Protein AF-A0A0G4FRQ1-F1 (afdb_monomer)

Secondary structure (DSSP, 8-state):
-PPP-EEEE-SSPPTT-HHHHTTTTSSEEEEEEEESS---GGGB--EEESS---SSEEEE-SB-TTS-B-GGG-EEEPPB-SS----EEEEEEESS---GGGS-SS------S---EE---------

InterPro domains:
  IPR044862 Prolyl 4-hydroxylase alpha subunit, Fe(2+) 2OG dioxygenase domain [PF13640] (4-93)
  IPR045054 Prolyl 4-hydroxylase [PTHR10869] (3-96)

Structure (mmCIF, N/CA/C/O backbone):
data_AF-A0A0G4FRQ1-F1
#
_entry.id   AF-A0A0G4FRQ1-F1
#
loop_
_atom_site.group_PDB
_atom_site.id
_atom_site.type_symbol
_atom_site.label_atom_id
_atom_site.label_alt_id
_atom_site.label_comp_id
_atom_site.label_asym_id
_atom_site.label_entity_id
_atom_site.label_seq_id
_atom_site.pdbx_PDB_ins_code
_atom_site.Cartn_x
_atom_site.Cartn_y
_atom_site.Cartn_z
_atom_site.occupancy
_atom_site.B_iso_or_equiv
_atom_site.auth_seq_id
_atom_site.auth_comp_id
_atom_site.auth_asym_id
_atom_site.auth_atom_id
_atom_site.pdbx_PDB_model_num
ATOM 1 N N . MET A 1 1 ? -17.045 12.525 16.026 1.00 50.41 1 MET A N 1
ATOM 2 C CA . MET A 1 1 ? -15.873 13.026 15.273 1.00 50.41 1 MET A CA 1
ATOM 3 C C . MET A 1 1 ? -15.636 12.127 14.067 1.00 50.41 1 MET A C 1
ATOM 5 O O . MET A 1 1 ? -16.023 10.964 14.125 1.00 50.41 1 MET A O 1
ATOM 9 N N . ALA A 1 2 ? -15.111 12.650 12.957 1.00 68.38 2 ALA A N 1
ATOM 10 C CA . ALA A 1 2 ? -14.859 11.852 11.755 1.00 68.38 2 ALA A CA 1
ATOM 11 C C . ALA A 1 2 ? -13.471 11.201 11.848 1.00 68.38 2 ALA A C 1
ATOM 13 O O . ALA A 1 2 ? -12.500 11.916 12.045 1.00 68.38 2 ALA A O 1
ATOM 14 N N . GLY A 1 3 ? -13.385 9.873 11.734 1.00 81.81 3 GLY A N 1
ATOM 15 C CA . GLY A 1 3 ? -12.094 9.179 11.734 1.00 81.81 3 GLY A CA 1
ATOM 16 C C . GLY A 1 3 ? -11.326 9.292 10.415 1.00 81.81 3 GLY A C 1
ATOM 17 O O . GLY A 1 3 ? -11.879 9.714 9.393 1.00 81.81 3 GLY A O 1
ATOM 18 N N . GLU A 1 4 ? -10.049 8.917 10.470 1.00 88.81 4 GLU A N 1
ATOM 19 C CA . GLU A 1 4 ? -9.076 9.035 9.380 1.00 88.81 4 GLU A CA 1
ATOM 20 C C . GLU A 1 4 ? -9.169 7.884 8.367 1.00 88.81 4 GLU A C 1
ATOM 22 O O . GLU A 1 4 ? -9.706 6.812 8.660 1.00 88.81 4 GLU A O 1
ATOM 27 N N . TYR A 1 5 ? -8.658 8.124 7.157 1.00 88.75 5 TYR A N 1
ATOM 28 C CA . TYR A 1 5 ? -8.610 7.165 6.052 1.00 88.75 5 TYR A CA 1
ATOM 29 C C . TYR A 1 5 ? -7.446 7.494 5.107 1.00 88.75 5 TYR A C 1
ATOM 31 O O . TYR A 1 5 ? -6.922 8.608 5.119 1.00 88.75 5 TYR A O 1
ATOM 39 N N . GLN A 1 6 ? -7.077 6.545 4.245 1.00 87.81 6 GLN A N 1
ATOM 40 C CA . GLN A 1 6 ? -6.125 6.773 3.155 1.00 87.81 6 GLN A CA 1
ATOM 41 C C . GLN A 1 6 ? -6.857 6.648 1.821 1.00 87.81 6 GLN A C 1
ATOM 43 O O . GLN A 1 6 ? -7.456 5.610 1.542 1.00 87.81 6 GLN A O 1
ATOM 48 N N . ALA A 1 7 ? -6.813 7.694 0.996 1.00 87.69 7 ALA A N 1
ATOM 49 C CA . ALA A 1 7 ? -7.496 7.708 -0.294 1.00 87.69 7 ALA A CA 1
ATOM 50 C C . ALA A 1 7 ? -7.007 6.577 -1.232 1.00 87.69 7 ALA A C 1
ATOM 52 O O . ALA A 1 7 ? -5.857 6.138 -1.121 1.00 87.69 7 ALA A O 1
ATOM 53 N N . PRO A 1 8 ? -7.851 6.109 -2.175 1.00 88.00 8 PRO A N 1
ATOM 54 C CA . PRO A 1 8 ? -7.447 5.120 -3.170 1.00 88.00 8 PRO A CA 1
ATOM 55 C C . PRO A 1 8 ? -6.254 5.581 -4.002 1.00 88.00 8 PRO A C 1
ATOM 57 O O . PRO A 1 8 ? -6.333 6.623 -4.655 1.00 88.00 8 PRO A O 1
ATOM 60 N N . HIS A 1 9 ? -5.195 4.778 -4.014 1.00 88.81 9 HIS A N 1
ATOM 61 C CA . HIS A 1 9 ? -3.930 5.096 -4.667 1.00 88.81 9 HIS A CA 1
ATOM 62 C C . HIS A 1 9 ? -3.261 3.850 -5.251 1.00 88.81 9 HIS A C 1
ATOM 64 O O . HIS A 1 9 ? -3.648 2.707 -4.979 1.00 88.81 9 HIS A O 1
ATOM 70 N N . GLU A 1 10 ? -2.249 4.103 -6.069 1.00 90.75 10 GLU A N 1
ATOM 71 C CA . GLU A 1 10 ? -1.331 3.118 -6.609 1.00 90.75 10 GLU A CA 1
ATOM 72 C C . GLU A 1 10 ? 0.024 3.225 -5.903 1.00 90.75 10 GLU A C 1
ATOM 74 O O . GLU A 1 10 ? 0.552 4.317 -5.692 1.00 90.75 10 GLU A O 1
ATOM 79 N N . ASP A 1 11 ? 0.600 2.076 -5.555 1.00 90.75 11 ASP A N 1
ATOM 80 C CA . ASP A 1 11 ? 1.957 2.024 -5.004 1.00 90.75 11 ASP A CA 1
ATOM 81 C C . ASP A 1 11 ? 3.027 1.973 -6.091 1.00 90.75 11 ASP A C 1
ATOM 83 O O . ASP A 1 11 ? 4.170 2.362 -5.840 1.00 90.75 11 ASP A O 1
ATOM 87 N N . ALA A 1 12 ? 2.666 1.509 -7.291 1.00 90.50 12 ALA A N 1
ATOM 88 C CA .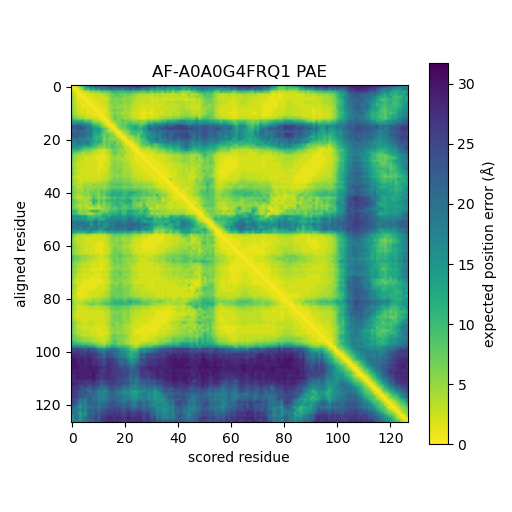 ALA A 1 12 ? 3.538 1.579 -8.449 1.00 90.50 12 ALA A CA 1
ATOM 89 C C . ALA A 1 12 ? 3.784 3.045 -8.817 1.00 90.50 12 ALA A C 1
ATOM 91 O O . ALA A 1 12 ? 2.862 3.856 -8.889 1.00 90.50 12 ALA A O 1
ATOM 92 N N . ARG A 1 13 ? 5.039 3.380 -9.095 1.00 86.25 13 ARG A N 1
ATOM 93 C CA . ARG A 1 13 ? 5.419 4.699 -9.598 1.00 86.25 13 ARG A CA 1
ATOM 94 C C . ARG A 1 13 ? 4.970 4.820 -11.051 1.00 86.25 13 ARG A C 1
ATOM 96 O O . ARG A 1 13 ? 5.334 3.976 -11.869 1.00 86.25 13 ARG A O 1
ATOM 103 N N . GLY A 1 14 ? 4.175 5.840 -11.358 1.00 75.25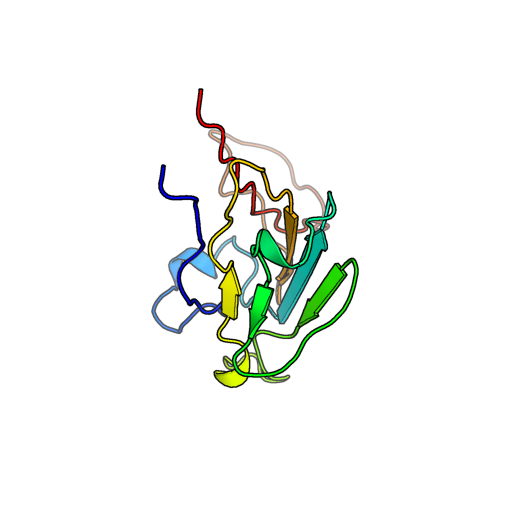 14 GLY A N 1
ATOM 104 C CA . GLY A 1 14 ? 3.758 6.140 -12.728 1.00 75.25 14 GLY A CA 1
ATOM 105 C C . GLY A 1 14 ? 4.893 6.727 -13.574 1.00 75.25 14 GLY A C 1
ATOM 106 O O . GLY A 1 14 ? 5.915 7.166 -13.045 1.00 75.25 14 GLY A O 1
ATOM 107 N N . ASP A 1 15 ? 4.682 6.794 -14.890 1.00 64.38 15 ASP A N 1
ATOM 108 C CA . ASP A 1 15 ? 5.677 7.294 -15.854 1.00 64.38 15 ASP A CA 1
ATOM 109 C C . ASP A 1 15 ? 6.078 8.760 -15.611 1.00 64.38 15 ASP A C 1
ATOM 111 O O . ASP A 1 15 ? 7.206 9.149 -15.887 1.00 64.38 15 ASP A O 1
ATOM 115 N N . LEU A 1 16 ? 5.179 9.564 -15.032 1.00 50.97 16 LEU A N 1
ATOM 116 C CA . LEU A 1 16 ? 5.392 10.990 -14.744 1.00 50.97 16 LEU A CA 1
ATOM 117 C C . LEU A 1 16 ? 6.207 11.258 -13.466 1.00 50.97 16 LEU A C 1
ATOM 119 O O . LEU A 1 16 ? 6.457 12.412 -13.125 1.00 50.97 16 LEU A O 1
ATOM 123 N N . GLN A 1 17 ? 6.589 10.217 -12.724 1.00 55.69 17 GLN A N 1
ATOM 124 C CA . GLN A 1 17 ? 7.235 10.343 -11.418 1.00 55.69 17 GLN A CA 1
ATOM 125 C C . GLN A 1 17 ? 8.746 10.078 -11.507 1.00 55.69 17 GLN A C 1
ATOM 127 O O . GLN A 1 17 ? 9.295 9.298 -10.729 1.00 55.69 17 GLN A O 1
ATOM 132 N N . GLU A 1 18 ? 9.427 10.725 -12.461 1.00 52.94 18 GLU A N 1
ATOM 133 C CA . GLU A 1 18 ? 10.877 10.574 -12.691 1.00 52.94 18 GLU A CA 1
ATOM 134 C C . GLU A 1 18 ? 11.699 10.844 -11.419 1.00 52.94 18 GLU A C 1
ATOM 136 O O . GLU A 1 18 ? 12.566 10.044 -11.065 1.00 52.94 18 GLU A O 1
ATOM 141 N N . TRP A 1 19 ? 11.338 11.878 -10.647 1.00 47.47 19 TRP A N 1
ATOM 142 C CA . TRP A 1 19 ? 12.022 12.253 -9.398 1.00 47.47 19 TRP A CA 1
ATOM 143 C C . TRP A 1 19 ? 11.978 11.180 -8.303 1.00 47.47 19 TRP A C 1
ATOM 145 O O . TRP A 1 19 ? 12.792 11.204 -7.388 1.00 47.47 19 TRP A O 1
ATOM 155 N N . GLY A 1 20 ? 11.025 10.243 -8.363 1.00 53.81 20 GLY A N 1
ATOM 156 C CA . GLY A 1 20 ? 10.935 9.136 -7.410 1.00 53.81 20 GLY A CA 1
ATOM 157 C C . GLY A 1 20 ? 11.754 7.910 -7.815 1.00 53.81 20 GLY A C 1
ATOM 158 O O . GLY A 1 20 ? 11.994 7.048 -6.972 1.00 53.81 20 GLY A O 1
ATOM 159 N N . ARG A 1 21 ? 12.154 7.798 -9.089 1.00 60.69 21 ARG A N 1
ATOM 160 C CA . ARG A 1 21 ? 12.890 6.635 -9.613 1.00 60.69 21 ARG A CA 1
ATOM 161 C C . ARG A 1 21 ? 14.388 6.776 -9.365 1.00 60.69 21 ARG A C 1
ATOM 163 O O . ARG A 1 21 ? 15.018 5.801 -8.955 1.00 60.69 21 ARG A O 1
ATOM 170 N N . GLU A 1 22 ? 14.923 7.981 -9.544 1.00 56.72 22 GLU A N 1
ATOM 171 C CA . GLU A 1 22 ? 16.321 8.310 -9.258 1.00 56.72 22 GLU A CA 1
ATOM 172 C C . GLU A 1 22 ? 16.545 8.430 -7.741 1.00 56.72 22 GLU A C 1
ATOM 174 O O . GLU A 1 22 ? 15.850 9.165 -7.045 1.00 56.72 22 GLU A O 1
ATOM 179 N N . GLY A 1 23 ? 17.461 7.630 -7.187 1.00 63.94 23 GLY A N 1
ATOM 180 C CA . GLY A 1 23 ? 17.735 7.547 -5.741 1.00 63.94 23 GLY A CA 1
ATOM 181 C C . GLY A 1 23 ? 16.683 6.787 -4.920 1.00 63.94 23 GLY A C 1
ATOM 182 O O . GLY A 1 23 ? 17.014 6.143 -3.928 1.00 63.94 23 GLY A O 1
ATOM 183 N N . GLY A 1 24 ? 15.424 6.762 -5.366 1.00 71.75 24 GLY A N 1
ATOM 184 C CA . GLY A 1 24 ? 14.324 6.058 -4.702 1.00 71.75 24 GLY A CA 1
ATOM 185 C C . GLY A 1 24 ? 14.214 4.561 -5.012 1.00 71.75 24 GLY A C 1
ATOM 186 O O . GLY A 1 24 ? 13.219 3.952 -4.612 1.00 71.75 24 GLY A O 1
ATOM 187 N N . GLY A 1 25 ? 15.166 3.958 -5.730 1.00 82.19 25 GLY A N 1
ATOM 188 C CA . GLY A 1 25 ? 15.203 2.516 -6.011 1.00 82.19 25 GLY A CA 1
ATOM 189 C C . GLY A 1 25 ? 14.411 2.046 -7.242 1.00 82.19 25 GLY A C 1
ATOM 190 O O . GLY A 1 25 ? 14.020 0.885 -7.309 1.00 82.19 25 GLY A O 1
ATOM 191 N N . GLY A 1 26 ? 14.141 2.902 -8.233 1.00 86.19 26 GLY A N 1
ATOM 192 C CA . GLY A 1 26 ? 13.477 2.463 -9.473 1.00 86.19 26 GLY A CA 1
ATOM 193 C C . GLY A 1 26 ? 11.968 2.245 -9.315 1.00 86.19 26 GLY A C 1
ATOM 194 O O . GLY A 1 26 ? 11.268 3.165 -8.909 1.00 86.19 26 GLY A O 1
ATOM 195 N N . GLN A 1 27 ? 11.420 1.088 -9.683 1.00 89.06 27 GLN A N 1
ATOM 196 C CA . GLN A 1 27 ? 10.001 0.764 -9.465 1.00 89.06 27 GLN A CA 1
ATOM 197 C C . GLN A 1 27 ? 9.765 0.032 -8.127 1.00 89.06 27 GLN A C 1
ATOM 199 O O . GLN A 1 27 ? 10.624 -0.712 -7.674 1.00 89.06 27 GLN A O 1
ATOM 204 N N . ARG A 1 28 ? 8.597 0.200 -7.493 1.00 90.25 28 ARG A N 1
ATOM 205 C CA . ARG A 1 28 ? 8.139 -0.609 -6.350 1.00 90.25 28 ARG A CA 1
ATOM 206 C C . ARG A 1 28 ? 7.507 -1.905 -6.861 1.00 90.25 28 ARG A C 1
ATOM 208 O O . ARG A 1 28 ? 6.466 -1.891 -7.515 1.00 90.25 28 ARG A O 1
ATOM 215 N N . LEU A 1 29 ? 8.153 -3.026 -6.568 1.00 91.25 29 LEU A N 1
ATOM 216 C CA . LEU A 1 29 ? 7.777 -4.347 -7.073 1.00 91.25 29 LEU A CA 1
ATOM 217 C C . LEU A 1 29 ? 6.862 -5.104 -6.111 1.00 91.25 29 LEU A C 1
ATOM 219 O O . LEU A 1 29 ? 5.988 -5.852 -6.544 1.00 91.25 29 LEU A O 1
ATOM 223 N N . VAL A 1 30 ? 7.052 -4.901 -4.807 1.00 92.12 30 VAL A N 1
ATOM 224 C CA . VAL A 1 30 ? 6.272 -5.554 -3.750 1.00 92.12 30 VAL A CA 1
ATOM 225 C C . VAL A 1 30 ? 5.946 -4.530 -2.680 1.00 92.12 30 VAL A C 1
ATOM 227 O O . VAL A 1 30 ? 6.820 -3.750 -2.303 1.00 92.12 30 VAL A O 1
ATOM 230 N N . GLN A 1 31 ? 4.719 -4.570 -2.174 1.00 92.50 31 GLN A N 1
ATOM 231 C CA . GLN A 1 31 ? 4.321 -3.892 -0.949 1.00 92.50 31 GLN A CA 1
ATOM 232 C C . GLN A 1 31 ? 4.064 -4.927 0.145 1.00 92.50 31 GLN A C 1
ATOM 234 O O . GLN A 1 31 ? 3.370 -5.920 -0.086 1.00 92.50 31 GLN A O 1
ATOM 239 N N . LEU A 1 32 ? 4.605 -4.670 1.335 1.00 89.12 32 LEU A N 1
ATOM 240 C CA . LEU A 1 32 ? 4.291 -5.382 2.570 1.00 89.12 32 LEU A CA 1
ATOM 241 C C . LEU A 1 32 ? 3.682 -4.396 3.566 1.00 89.12 32 LEU A C 1
ATOM 243 O O . LEU A 1 32 ? 4.296 -3.383 3.889 1.00 89.12 32 LEU A O 1
ATOM 247 N N . ILE A 1 33 ? 2.509 -4.732 4.095 1.00 89.69 33 ILE A N 1
ATOM 248 C CA . ILE A 1 33 ? 1.850 -4.014 5.186 1.00 89.69 33 ILE A CA 1
ATOM 249 C C . ILE A 1 33 ? 1.718 -4.969 6.367 1.00 89.69 33 ILE A C 1
ATOM 251 O O . ILE A 1 33 ? 1.084 -6.013 6.241 1.00 89.69 33 ILE A O 1
ATOM 255 N N . CYS A 1 34 ? 2.265 -4.607 7.523 1.00 84.88 34 CYS A N 1
ATOM 256 C CA . CYS A 1 34 ? 2.046 -5.326 8.776 1.00 84.88 34 CYS A CA 1
ATOM 257 C C . CYS A 1 34 ? 1.073 -4.540 9.658 1.00 84.88 34 CYS A C 1
ATOM 259 O O . CYS A 1 34 ? 1.260 -3.338 9.861 1.00 84.88 34 CYS A O 1
ATOM 261 N N . TYR A 1 35 ? 0.064 -5.21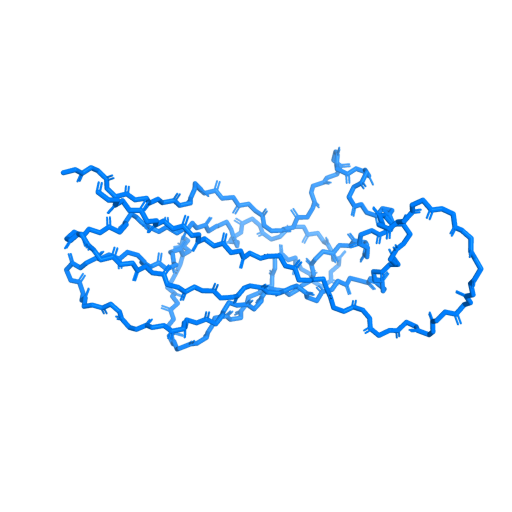8 10.208 1.00 86.19 35 TYR A N 1
ATOM 262 C CA . TYR A 1 35 ? -0.863 -4.631 11.178 1.00 86.19 35 TYR A CA 1
ATOM 263 C C . TYR A 1 35 ? -0.281 -4.778 12.586 1.00 86.19 35 TYR A C 1
ATOM 265 O O . TYR A 1 35 ? 0.043 -5.884 13.016 1.00 86.19 35 TYR A O 1
ATOM 273 N N . LEU A 1 36 ? -0.111 -3.660 13.293 1.00 82.50 36 LEU A N 1
ATOM 274 C CA . LEU A 1 36 ? 0.542 -3.617 14.608 1.00 82.50 36 LEU A CA 1
ATOM 275 C C . LEU A 1 36 ? -0.453 -3.755 15.766 1.00 82.50 36 LEU A C 1
ATOM 277 O O . LEU A 1 36 ? -0.055 -4.030 16.896 1.00 82.50 36 LEU A O 1
ATOM 281 N N . ASN A 1 37 ? -1.742 -3.581 15.487 1.00 83.31 37 ASN A N 1
ATOM 282 C CA . ASN A 1 37 ? -2.836 -3.828 16.411 1.00 83.31 37 ASN A CA 1
ATOM 283 C C . ASN A 1 37 ? -4.069 -4.365 15.670 1.00 83.31 37 ASN A C 1
ATOM 285 O O . ASN A 1 37 ? -4.190 -4.239 14.450 1.00 83.31 37 ASN A O 1
ATOM 289 N 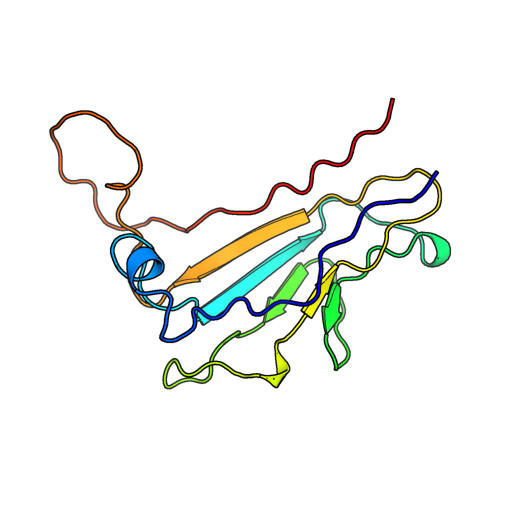N . SER A 1 38 ? -4.986 -4.963 16.429 1.00 85.12 38 SER A N 1
ATOM 290 C CA . SER A 1 38 ? -6.260 -5.466 15.915 1.00 85.12 38 SER A CA 1
ATOM 291 C C . SER A 1 38 ? -7.370 -4.447 16.140 1.00 85.12 38 SER A C 1
ATOM 293 O O . SER A 1 38 ? -7.440 -3.832 17.203 1.00 85.12 38 SER A O 1
ATOM 295 N N . LEU A 1 39 ? -8.267 -4.337 15.165 1.00 83.56 39 LEU A N 1
ATOM 296 C CA . LEU A 1 39 ? -9.541 -3.637 15.294 1.00 83.56 39 LEU A CA 1
ATOM 297 C C . LEU A 1 39 ? -10.689 -4.650 15.281 1.00 83.56 39 LEU A C 1
ATOM 299 O O . LEU A 1 39 ? -10.580 -5.720 14.680 1.00 83.56 39 LEU A O 1
ATOM 303 N N . HIS A 1 40 ? -11.791 -4.318 15.944 1.00 84.00 40 HIS A N 1
ATOM 304 C CA . HIS A 1 40 ? -13.038 -5.069 15.829 1.00 84.00 40 HIS A CA 1
ATOM 305 C C . HIS A 1 40 ? -13.749 -4.740 14.508 1.00 84.00 40 HIS A C 1
ATOM 307 O O . HIS A 1 40 ? -13.642 -3.625 14.010 1.00 84.00 40 HIS A O 1
ATOM 313 N N . GLU A 1 41 ? -14.551 -5.671 13.983 1.00 81.12 41 GLU A N 1
ATOM 314 C CA . GLU A 1 41 ? -15.213 -5.550 12.665 1.00 81.12 41 GLU A CA 1
ATOM 315 C C . GLU A 1 41 ? -16.020 -4.249 12.476 1.00 81.12 41 GLU A C 1
ATOM 317 O O . GLU A 1 41 ? -16.063 -3.686 11.390 1.00 81.12 41 GLU A O 1
ATOM 322 N N . HIS A 1 42 ? -16.629 -3.713 13.537 1.00 83.31 42 HIS A N 1
ATOM 323 C CA . HIS A 1 42 ? -17.423 -2.477 13.477 1.00 83.31 42 HIS A CA 1
ATOM 324 C C . HIS A 1 42 ? -16.582 -1.185 13.481 1.00 83.31 42 HIS A C 1
ATOM 326 O O . HIS A 1 42 ? -17.132 -0.087 13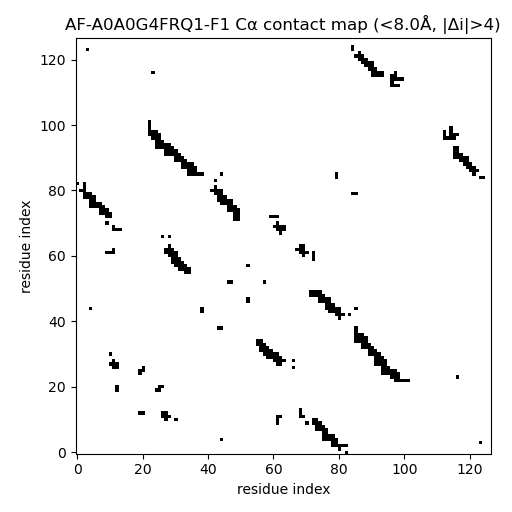.374 1.00 83.31 42 HIS A O 1
ATOM 332 N N . GLN A 1 43 ? -15.264 -1.293 13.654 1.00 83.62 43 GLN A N 1
ATOM 333 C CA . GLN A 1 43 ? -14.342 -0.159 13.752 1.00 83.62 43 GLN A CA 1
ATOM 334 C C . GLN A 1 43 ? -13.705 0.196 12.399 1.00 83.62 43 GLN A C 1
ATOM 336 O O . GLN A 1 43 ? -13.049 1.232 12.300 1.00 83.62 43 GLN A O 1
ATOM 341 N N . GLY A 1 44 ? -13.934 -0.603 11.351 1.00 84.19 44 GLY A N 1
ATOM 342 C CA . GLY A 1 44 ? -13.401 -0.369 10.010 1.00 84.19 44 GLY A CA 1
ATOM 343 C C . GLY A 1 44 ? -11.875 -0.450 9.959 1.00 84.19 44 GLY A C 1
ATOM 344 O O . GLY A 1 44 ? -11.246 -1.236 10.670 1.00 84.19 44 GLY A O 1
ATOM 345 N N . GLY A 1 45 ? -11.258 0.391 9.127 1.00 74.06 45 GLY A N 1
ATOM 346 C CA . GLY A 1 45 ? -9.805 0.418 8.978 1.00 74.06 45 GLY A CA 1
ATOM 347 C C . GLY A 1 45 ? -9.244 -0.742 8.158 1.00 74.06 45 GLY A C 1
ATOM 348 O O . GLY A 1 45 ? -8.042 -0.982 8.195 1.00 74.06 45 GLY A O 1
ATOM 349 N N . GLU A 1 46 ? -10.039 -1.472 7.388 1.00 77.31 46 GLU A N 1
ATOM 350 C CA . GLU A 1 46 ? -9.521 -2.516 6.510 1.00 77.31 46 GLU A CA 1
ATOM 351 C C . GLU A 1 46 ? -8.605 -1.926 5.427 1.00 77.31 46 GLU A C 1
ATOM 353 O O . GLU A 1 46 ? -8.781 -0.792 4.969 1.00 77.31 46 GLU A O 1
ATOM 358 N N . THR A 1 47 ? -7.608 -2.701 4.990 1.00 66.88 47 THR A N 1
ATOM 359 C CA . THR A 1 47 ? -6.986 -2.432 3.689 1.00 66.88 47 THR A CA 1
ATOM 360 C C . THR A 1 47 ? -7.859 -3.088 2.634 1.00 66.88 47 THR A C 1
ATOM 362 O O . THR A 1 47 ? -7.899 -4.313 2.532 1.00 66.88 47 THR A O 1
ATOM 365 N N . ALA A 1 48 ? -8.579 -2.272 1.872 1.00 69.56 48 ALA A N 1
ATOM 366 C CA . ALA A 1 48 ? -9.468 -2.759 0.832 1.00 69.56 48 ALA A CA 1
ATOM 367 C C . ALA A 1 48 ? -8.770 -2.662 -0.525 1.00 69.56 48 ALA A C 1
ATOM 369 O O . ALA A 1 48 ? -8.384 -1.568 -0.956 1.00 69.56 48 ALA A O 1
ATOM 370 N N . PHE A 1 49 ? -8.646 -3.800 -1.207 1.00 66.50 49 PHE A N 1
ATOM 371 C CA . PHE A 1 49 ? -8.451 -3.811 -2.653 1.00 66.50 49 PHE A CA 1
ATOM 372 C C . PHE A 1 49 ? -9.818 -3.846 -3.325 1.00 66.50 49 PHE A C 1
ATOM 374 O O . PHE A 1 49 ? -10.831 -4.188 -2.714 1.00 66.50 49 PHE A O 1
ATOM 381 N N . LEU A 1 50 ? -9.836 -3.598 -4.630 1.00 68.81 50 LEU A N 1
ATOM 382 C CA . LEU A 1 50 ? -11.000 -3.900 -5.466 1.00 68.81 50 LEU A CA 1
ATOM 383 C C . LEU A 1 50 ? -11.253 -5.428 -5.601 1.00 68.81 50 LEU A C 1
ATOM 385 O O . LEU A 1 50 ? -12.129 -5.846 -6.353 1.00 68.81 50 LEU A O 1
ATOM 389 N N . HIS A 1 51 ? -10.498 -6.254 -4.860 1.00 48.94 51 HIS A N 1
ATOM 390 C CA . HIS A 1 51 ? -10.641 -7.699 -4.661 1.00 48.94 51 HIS A CA 1
ATOM 391 C C . HIS A 1 51 ? -10.348 -8.081 -3.182 1.00 48.94 51 HIS A C 1
ATOM 393 O O . HIS A 1 51 ? -9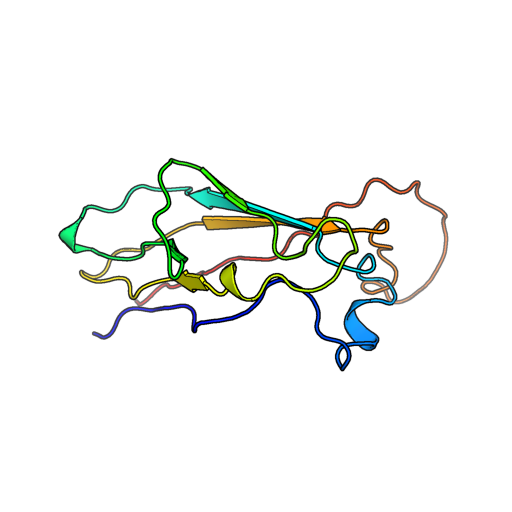.867 -7.264 -2.406 1.00 48.94 51 HIS A O 1
ATOM 399 N N . SER A 1 52 ? -10.647 -9.303 -2.726 1.00 39.53 52 SER A N 1
ATOM 400 C CA . SER A 1 52 ? -10.506 -9.681 -1.299 1.00 39.53 52 SER A CA 1
ATOM 401 C C . SER A 1 52 ? -9.047 -9.863 -0.837 1.00 39.53 52 SER A C 1
ATOM 403 O O . SER A 1 52 ? -8.230 -10.376 -1.603 1.00 39.53 52 SER A O 1
ATOM 405 N N . ALA A 1 53 ? -8.746 -9.545 0.431 1.00 53.44 53 ALA A N 1
ATOM 406 C CA . ALA A 1 53 ? -7.470 -9.817 1.113 1.00 53.44 53 ALA A CA 1
ATOM 407 C C . ALA A 1 53 ? -7.692 -10.225 2.591 1.00 53.44 53 ALA A C 1
ATOM 409 O O . ALA A 1 53 ? -8.703 -9.843 3.175 1.00 53.44 53 ALA A O 1
ATOM 410 N N . LEU A 1 54 ? -6.778 -11.008 3.189 1.00 51.09 54 LEU A N 1
ATOM 411 C CA . LEU A 1 54 ? -6.877 -11.554 4.560 1.00 51.09 54 LEU A CA 1
ATOM 412 C C . LEU A 1 54 ? -5.500 -11.575 5.264 1.00 51.09 54 LEU A C 1
ATOM 414 O O . LEU A 1 54 ? -4.509 -11.900 4.613 1.00 51.09 54 LEU A O 1
ATOM 418 N N . GLY A 1 55 ? -5.447 -11.330 6.586 1.00 63.94 55 GLY A N 1
ATOM 419 C CA . GLY A 1 55 ? -4.295 -11.667 7.453 1.00 63.94 55 GLY A CA 1
ATOM 420 C C . GLY A 1 55 ? -3.750 -10.555 8.372 1.00 63.94 55 GLY A C 1
ATOM 421 O O . GLY A 1 55 ? -4.196 -9.414 8.325 1.00 63.94 55 GLY A O 1
ATOM 422 N N . SER A 1 56 ? -2.760 -10.905 9.214 1.00 79.88 56 SER A N 1
ATOM 423 C CA . SER A 1 56 ? -1.999 -9.987 10.103 1.00 79.88 56 SER A CA 1
ATOM 424 C C . SER A 1 56 ? -0.865 -9.235 9.391 1.00 79.88 56 SER A C 1
ATOM 426 O O . SER A 1 56 ? -0.299 -8.279 9.923 1.00 79.88 56 SER A O 1
ATOM 428 N N . ALA A 1 57 ? -0.555 -9.655 8.171 1.00 85.31 57 ALA A N 1
ATOM 429 C CA . ALA A 1 57 ? 0.254 -8.921 7.223 1.00 85.31 57 ALA A CA 1
ATOM 430 C C . ALA A 1 57 ? -0.318 -9.146 5.823 1.00 85.31 57 ALA A C 1
ATOM 432 O O . ALA A 1 57 ? -0.943 -10.173 5.552 1.00 85.31 57 ALA A O 1
ATOM 433 N N . LEU A 1 58 ? -0.093 -8.182 4.946 1.00 89.25 58 LEU A N 1
ATOM 434 C CA . LEU A 1 58 ? -0.611 -8.148 3.595 1.00 89.25 58 LEU A CA 1
ATOM 435 C C . LEU A 1 58 ? 0.543 -7.890 2.633 1.00 89.25 58 LEU A C 1
ATOM 437 O O . LEU A 1 58 ? 1.216 -6.866 2.729 1.00 89.25 58 LEU A O 1
ATOM 441 N N . VAL A 1 59 ? 0.753 -8.825 1.710 1.00 90.88 59 VAL A N 1
ATOM 442 C CA . VAL A 1 59 ? 1.746 -8.718 0.639 1.00 90.88 59 VAL A CA 1
ATOM 443 C C . VAL A 1 59 ? 1.027 -8.670 -0.698 1.00 90.88 59 VAL A C 1
ATOM 445 O O . VAL A 1 59 ? 0.174 -9.514 -0.972 1.00 90.88 59 VAL A O 1
ATOM 448 N N . PHE A 1 60 ? 1.383 -7.705 -1.537 1.00 92.44 60 PHE A N 1
ATOM 449 C CA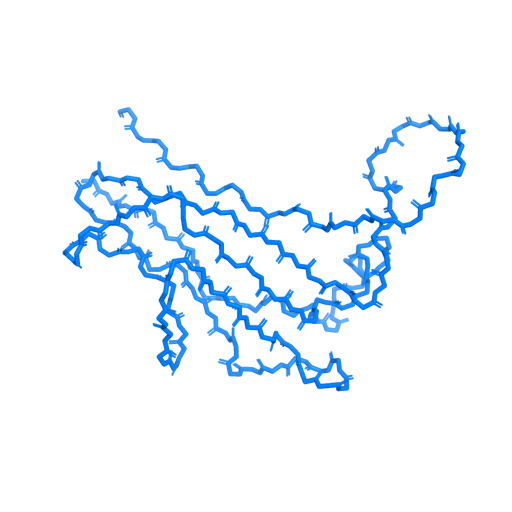 . PHE A 1 60 ? 0.881 -7.614 -2.906 1.00 92.44 60 PHE A CA 1
ATOM 450 C C . PHE A 1 60 ? 1.924 -6.995 -3.836 1.00 92.44 60 PHE A C 1
ATOM 452 O O . PHE A 1 60 ? 2.939 -6.460 -3.390 1.00 92.44 60 PHE A O 1
ATOM 459 N N . PHE A 1 61 ? 1.681 -7.105 -5.140 1.00 94.50 61 PHE A N 1
ATOM 460 C CA . PHE A 1 61 ? 2.645 -6.783 -6.190 1.00 94.50 61 PHE A CA 1
ATOM 461 C C . PHE A 1 61 ? 2.101 -5.635 -7.038 1.00 94.50 61 PHE A C 1
ATOM 463 O O . PHE A 1 61 ? 1.322 -5.903 -7.947 1.00 94.50 61 PHE A O 1
ATOM 470 N N . PRO A 1 62 ? 2.474 -4.366 -6.775 1.00 93.06 62 PRO A N 1
ATOM 471 C CA . PRO A 1 62 ? 1.923 -3.209 -7.490 1.00 93.06 62 PRO A CA 1
ATOM 472 C C . PRO A 1 62 ? 2.196 -3.216 -8.998 1.00 93.06 62 PRO A C 1
ATOM 474 O O . PRO A 1 62 ? 1.599 -2.438 -9.742 1.00 93.06 62 PRO A O 1
ATOM 477 N N . THR A 1 63 ? 3.115 -4.068 -9.449 1.00 92.75 63 THR A N 1
ATOM 478 C CA . THR A 1 63 ? 3.521 -4.193 -10.842 1.00 92.75 63 THR A CA 1
ATOM 479 C C . THR A 1 63 ? 3.510 -5.642 -11.306 1.00 92.75 63 THR A C 1
ATOM 481 O O . THR A 1 63 ? 3.665 -6.582 -10.524 1.00 92.75 63 THR A O 1
ATOM 484 N N . PHE A 1 64 ? 3.341 -5.824 -12.613 1.00 90.69 64 PHE A N 1
ATOM 485 C CA . PHE A 1 64 ? 3.621 -7.087 -13.275 1.00 90.69 64 PHE A CA 1
ATOM 486 C C . PHE A 1 64 ? 5.127 -7.370 -13.280 1.00 90.69 64 PHE A C 1
ATOM 488 O O . PHE A 1 64 ? 5.959 -6.512 -12.992 1.00 90.69 64 PHE A O 1
ATOM 495 N N . ARG A 1 65 ? 5.495 -8.586 -13.691 1.00 86.38 65 ARG A N 1
ATOM 496 C CA . ARG A 1 65 ? 6.898 -9.008 -13.815 1.00 86.38 65 ARG A CA 1
ATOM 497 C C . ARG A 1 65 ? 7.743 -8.083 -14.704 1.00 86.38 65 ARG A C 1
ATOM 499 O O . ARG A 1 65 ? 8.953 -8.035 -14.527 1.00 86.38 65 ARG A O 1
ATOM 506 N N . ASP A 1 66 ? 7.128 -7.392 -15.662 1.00 84.81 66 ASP A N 1
ATOM 507 C CA . ASP A 1 66 ? 7.799 -6.448 -16.563 1.00 84.81 66 ASP A CA 1
ATOM 508 C C . ASP A 1 66 ? 7.925 -5.025 -15.982 1.00 84.81 66 ASP A C 1
ATOM 510 O O . ASP A 1 66 ? 8.345 -4.113 -16.689 1.00 84.81 66 ASP A O 1
ATOM 514 N N . GLY A 1 67 ? 7.554 -4.823 -14.713 1.00 82.38 67 GLY A N 1
ATOM 515 C CA . GLY A 1 67 ? 7.632 -3.536 -14.022 1.00 82.38 67 GLY A CA 1
ATOM 516 C C . GLY A 1 67 ? 6.505 -2.563 -14.374 1.00 82.38 67 GLY A C 1
ATOM 517 O O . GLY A 1 67 ? 6.463 -1.460 -13.822 1.00 82.38 67 GLY A O 1
ATOM 518 N N . LYS A 1 68 ? 5.564 -2.940 -15.251 1.00 88.62 68 LYS A N 1
ATOM 519 C CA . LYS A 1 68 ? 4.382 -2.117 -15.527 1.00 88.62 68 LYS A CA 1
ATOM 520 C C . LYS A 1 68 ? 3.405 -2.191 -14.368 1.00 88.62 68 LYS A C 1
ATOM 522 O O . LYS A 1 68 ? 3.187 -3.260 -13.804 1.00 88.62 68 LYS A O 1
ATOM 527 N N . MET A 1 69 ? 2.784 -1.060 -14.051 1.00 91.06 69 MET A N 1
ATOM 528 C CA . MET A 1 69 ? 1.731 -0.974 -13.042 1.00 91.06 69 MET A CA 1
ATOM 529 C C . MET A 1 69 ? 0.624 -2.003 -13.295 1.00 91.06 69 MET A C 1
ATOM 531 O O . MET A 1 69 ? 0.101 -2.099 -14.406 1.00 91.06 69 MET A O 1
ATOM 535 N N . ASP A 1 70 ? 0.246 -2.733 -12.247 1.00 92.50 70 ASP A N 1
ATOM 536 C CA . ASP A 1 70 ? -0.945 -3.573 -12.239 1.00 92.50 70 ASP A CA 1
ATOM 537 C C . ASP A 1 70 ? -2.128 -2.754 -11.692 1.00 92.50 70 ASP A C 1
ATOM 539 O O . ASP A 1 70 ? -2.230 -2.549 -10.478 1.00 92.50 70 ASP A O 1
ATOM 543 N N . PRO A 1 71 ? -3.052 -2.276 -12.548 1.00 90.50 71 PRO A N 1
ATOM 544 C CA . PRO A 1 71 ? -4.154 -1.414 -12.116 1.00 90.50 71 PRO A CA 1
ATOM 545 C C . PRO A 1 71 ? -5.120 -2.112 -11.147 1.00 90.50 71 PRO A C 1
ATOM 547 O O . PRO A 1 71 ? -5.893 -1.444 -10.461 1.00 90.50 71 PRO A O 1
ATOM 550 N N . ARG A 1 72 ? -5.078 -3.448 -11.051 1.00 92.12 72 ARG A N 1
ATOM 551 C CA . ARG A 1 72 ? -5.891 -4.213 -10.094 1.00 92.12 72 ARG A CA 1
ATOM 552 C C . ARG A 1 72 ? -5.454 -3.975 -8.647 1.00 92.12 72 ARG A C 1
ATOM 554 O O . ARG A 1 72 ? -6.244 -4.214 -7.742 1.00 92.12 72 ARG A O 1
ATOM 561 N N . MET A 1 73 ? -4.226 -3.493 -8.436 1.00 92.94 73 MET A N 1
ATOM 562 C CA . MET A 1 73 ? -3.617 -3.284 -7.116 1.00 92.94 73 MET A CA 1
ATOM 563 C C . MET A 1 73 ? -3.940 -1.923 -6.495 1.00 92.94 73 MET A C 1
ATOM 565 O O . MET A 1 73 ? -3.402 -1.576 -5.440 1.00 92.94 73 MET A O 1
ATOM 569 N N . ARG A 1 74 ? -4.812 -1.134 -7.133 1.00 92.38 74 ARG A N 1
ATOM 570 C CA . ARG A 1 74 ? -5.334 0.093 -6.536 1.00 92.38 74 ARG A CA 1
ATOM 571 C C . ARG A 1 74 ? -6.022 -0.247 -5.214 1.00 92.38 74 ARG A C 1
ATOM 573 O O . ARG A 1 74 ? -6.929 -1.081 -5.173 1.00 92.38 74 ARG A O 1
ATOM 580 N N . HIS A 1 75 ? -5.595 0.404 -4.141 1.00 91.69 75 HIS A N 1
ATOM 581 C CA . HIS A 1 75 ? -6.038 0.074 -2.790 1.00 91.69 75 HIS A CA 1
ATOM 582 C C . HIS A 1 75 ? -6.161 1.324 -1.920 1.00 91.69 75 HIS A C 1
ATOM 584 O O . HIS A 1 75 ? -5.722 2.417 -2.285 1.00 91.69 75 HIS A O 1
ATOM 590 N N . CYS A 1 76 ? -6.816 1.169 -0.773 1.00 89.75 76 CYS A N 1
ATOM 591 C CA . CYS A 1 76 ? -7.036 2.242 0.191 1.00 89.75 76 CYS A CA 1
ATOM 592 C C . CYS A 1 76 ? -7.068 1.706 1.623 1.00 89.75 76 CYS A C 1
ATOM 594 O O . CYS A 1 76 ? -7.343 0.526 1.860 1.00 89.75 76 CYS A O 1
ATOM 596 N N . GLY A 1 77 ? -6.826 2.602 2.577 1.00 89.50 77 GLY A N 1
ATOM 597 C CA . GLY A 1 77 ? -7.166 2.381 3.976 1.00 89.50 77 GLY A CA 1
ATOM 598 C C . GLY A 1 77 ? -8.579 2.888 4.216 1.00 89.50 77 GLY A C 1
ATOM 599 O O . GLY A 1 77 ? -8.811 4.094 4.109 1.00 89.50 77 GLY A O 1
ATOM 600 N N . GLN A 1 78 ? -9.511 1.983 4.518 1.00 89.31 78 GLN A N 1
ATOM 601 C CA . GLN A 1 78 ? -10.880 2.357 4.861 1.00 89.31 78 GLN A CA 1
ATOM 602 C C . GLN A 1 78 ? -10.909 3.231 6.114 1.00 89.31 78 GLN A C 1
ATOM 604 O O . GLN A 1 78 ? -9.980 3.238 6.925 1.00 89.31 78 GLN A O 1
ATOM 609 N N . LYS A 1 79 ? -11.999 3.981 6.260 1.00 90.69 79 LYS A N 1
ATOM 610 C CA . LYS A 1 79 ? -12.184 4.885 7.389 1.00 90.69 79 LYS A CA 1
ATOM 611 C C . LYS A 1 79 ? -12.202 4.116 8.710 1.00 90.69 79 LYS A C 1
ATOM 613 O O . LYS A 1 79 ? -12.938 3.140 8.839 1.00 90.69 79 LYS A O 1
ATOM 618 N N . VAL A 1 80 ? -11.436 4.595 9.689 1.00 87.50 80 VAL A N 1
ATOM 619 C CA . VAL A 1 80 ? -11.495 4.096 11.070 1.00 87.50 80 VAL A CA 1
ATOM 620 C C . VAL A 1 80 ? -12.664 4.760 11.804 1.00 87.50 80 VAL A C 1
ATOM 622 O O . VAL A 1 80 ? -12.909 5.961 11.673 1.00 87.50 80 VAL A O 1
ATOM 625 N N . CYS A 1 81 ? -13.412 3.981 12.574 1.00 87.06 81 CYS A N 1
ATOM 626 C CA . CYS A 1 81 ? -14.612 4.394 13.295 1.00 87.06 81 CYS A CA 1
ATOM 627 C C . CYS A 1 81 ? -14.485 4.082 14.791 1.00 87.06 81 CYS A C 1
ATOM 629 O O . CYS A 1 81 ? -13.714 3.223 15.198 1.00 87.06 81 CYS A O 1
ATOM 631 N N . GLY A 1 82 ? -15.280 4.757 15.626 1.00 85.19 82 GLY A N 1
ATOM 632 C CA . GLY A 1 82 ? -15.383 4.413 17.051 1.00 85.19 82 GLY A CA 1
ATOM 633 C C . GLY A 1 82 ? -14.280 4.971 17.957 1.00 85.19 82 GLY A C 1
ATOM 634 O O . GLY A 1 82 ? -14.156 4.505 19.082 1.00 85.19 82 GLY A O 1
ATOM 635 N N . GLY A 1 83 ? -13.510 5.970 17.507 1.00 85.75 83 GLY A N 1
ATOM 636 C CA . GLY A 1 83 ? -12.518 6.652 18.354 1.00 85.75 83 GLY A CA 1
ATOM 637 C C . GLY A 1 83 ? -11.305 5.792 18.717 1.00 85.75 83 GLY A C 1
ATOM 638 O O . GLY A 1 83 ? -10.708 5.997 19.767 1.00 85.75 83 GLY A O 1
ATOM 639 N N . VAL A 1 84 ? -10.973 4.816 17.873 1.00 85.44 84 VAL A N 1
ATOM 640 C CA . VAL A 1 84 ? -9.798 3.948 18.017 1.00 85.44 84 VAL A CA 1
ATOM 641 C C . VAL A 1 84 ? -8.742 4.282 16.971 1.00 85.44 84 VAL A C 1
ATOM 643 O O . VAL A 1 84 ? -9.019 4.967 15.987 1.00 85.44 84 VAL A O 1
ATOM 646 N N . GLU A 1 85 ? -7.541 3.751 17.170 1.00 86.44 85 GLU A N 1
ATOM 647 C CA . GLU A 1 85 ? -6.403 3.951 16.279 1.00 86.44 85 GLU A CA 1
ATOM 648 C C . GLU A 1 85 ? -6.057 2.663 15.529 1.00 86.44 85 GLU A C 1
ATOM 650 O O . GLU A 1 85 ? -6.066 1.571 16.102 1.00 86.44 85 GLU A O 1
ATOM 655 N N . LYS A 1 86 ? -5.686 2.796 14.254 1.00 85.50 86 LYS A N 1
ATOM 656 C CA . LYS A 1 86 ? -5.102 1.719 13.450 1.00 85.50 86 LYS A CA 1
ATOM 657 C C . LYS A 1 86 ? -3.614 1.985 13.265 1.00 85.50 86 LYS A C 1
ATOM 659 O O . LYS A 1 86 ? -3.243 2.991 12.666 1.00 85.50 86 LYS A O 1
ATOM 664 N N . TRP A 1 87 ? -2.782 1.040 13.675 1.00 84.44 87 TRP A N 1
ATOM 665 C CA . TRP A 1 87 ? -1.337 1.104 13.515 1.00 84.44 87 TRP A CA 1
ATOM 666 C C . TRP A 1 87 ? -0.878 0.101 12.458 1.00 84.44 87 TRP A C 1
ATOM 668 O O . TRP A 1 87 ? -1.140 -1.100 12.553 1.00 84.44 87 TRP A O 1
ATOM 678 N N . ILE A 1 88 ? -0.177 0.597 11.439 1.00 86.25 88 ILE A N 1
ATOM 679 C CA . ILE A 1 88 ? 0.456 -0.225 10.403 1.00 86.25 88 ILE A CA 1
ATOM 680 C C . ILE A 1 88 ? 1.900 0.208 10.191 1.00 86.25 88 ILE A C 1
ATOM 682 O O . ILE A 1 88 ? 2.234 1.376 10.376 1.00 86.25 88 ILE A O 1
ATOM 686 N N . VAL A 1 89 ? 2.730 -0.726 9.736 1.00 85.25 89 VAL A N 1
ATOM 687 C CA . VAL A 1 89 ? 4.023 -0.417 9.119 1.00 85.25 89 VAL A CA 1
ATOM 688 C C . VAL A 1 89 ? 4.029 -0.955 7.693 1.00 85.25 89 VAL A C 1
ATOM 690 O O . VAL A 1 89 ? 3.675 -2.111 7.459 1.00 85.25 89 VAL A O 1
ATOM 693 N N . GLY A 1 90 ? 4.389 -0.093 6.742 1.00 87.25 90 GLY A N 1
ATOM 694 C CA . GLY A 1 90 ? 4.513 -0.422 5.324 1.00 87.25 90 GLY A CA 1
ATOM 695 C C . GLY A 1 90 ? 5.969 -0.378 4.860 1.00 87.25 90 GLY A C 1
ATOM 696 O O . GLY A 1 90 ? 6.724 0.505 5.274 1.00 87.25 90 GLY A O 1
ATOM 697 N N . THR A 1 91 ? 6.369 -1.310 3.996 1.00 88.25 91 THR A N 1
ATOM 698 C CA . THR A 1 91 ? 7.675 -1.280 3.320 1.00 88.25 91 THR A CA 1
ATOM 699 C C . THR A 1 91 ? 7.576 -1.821 1.901 1.00 88.25 91 THR A C 1
ATOM 701 O O . THR A 1 91 ? 6.810 -2.751 1.637 1.00 88.25 91 THR A O 1
ATOM 704 N N . TRP A 1 92 ? 8.407 -1.279 1.009 1.00 90.25 92 TRP A N 1
ATOM 705 C CA . TRP A 1 92 ? 8.466 -1.702 -0.386 1.00 90.25 92 TRP A CA 1
ATOM 706 C C . TRP A 1 92 ? 9.767 -2.430 -0.713 1.00 90.25 92 TRP A C 1
ATOM 708 O O . TRP A 1 92 ? 10.859 -1.980 -0.353 1.00 90.25 92 TRP A O 1
ATOM 718 N N . LEU A 1 93 ? 9.654 -3.496 -1.507 1.00 89.56 93 LEU A N 1
ATOM 719 C CA . LEU A 1 93 ? 10.781 -4.009 -2.284 1.00 89.56 93 LEU A CA 1
ATOM 720 C C . LEU A 1 93 ? 10.836 -3.253 -3.610 1.00 89.56 93 LEU A C 1
ATOM 722 O O . LEU A 1 93 ? 9.850 -3.231 -4.351 1.00 89.56 93 LEU A O 1
ATOM 726 N N . CYS A 1 94 ? 11.982 -2.650 -3.911 1.00 88.69 94 CYS A N 1
ATOM 727 C CA . CYS A 1 94 ? 12.173 -1.860 -5.121 1.00 88.69 94 CYS A CA 1
ATOM 728 C C . CYS A 1 94 ? 13.060 -2.594 -6.143 1.00 88.69 94 CYS A C 1
ATOM 730 O O . CYS A 1 94 ? 13.810 -3.501 -5.789 1.00 88.69 94 CYS A O 1
ATOM 732 N N . GLU A 1 95 ? 12.943 -2.219 -7.416 1.00 88.00 95 GLU A N 1
ATOM 733 C CA . GLU A 1 95 ? 13.680 -2.786 -8.554 1.00 88.00 95 GLU A CA 1
ATOM 734 C C . GLU A 1 95 ? 15.191 -2.582 -8.431 1.00 88.00 95 GLU A C 1
ATOM 736 O O . GLU A 1 95 ? 15.983 -3.428 -8.844 1.00 88.00 95 GLU A O 1
ATOM 741 N N . GLN A 1 96 ? 15.584 -1.457 -7.843 1.00 85.44 96 GLN A N 1
ATOM 742 C CA . GLN A 1 96 ? 16.965 -1.089 -7.593 1.00 85.44 96 GLN A CA 1
ATOM 743 C C . GLN A 1 96 ? 17.161 -0.781 -6.106 1.00 85.44 96 GLN A C 1
ATOM 745 O O . GLN A 1 96 ? 16.209 -0.394 -5.418 1.00 85.44 96 GLN A O 1
ATOM 750 N N . PRO A 1 97 ? 18.397 -0.899 -5.593 1.00 82.44 97 PRO A N 1
ATOM 751 C CA . PRO A 1 97 ? 18.714 -0.423 -4.258 1.00 82.44 97 PRO A CA 1
ATOM 752 C C . PRO A 1 97 ? 18.373 1.058 -4.100 1.00 82.44 97 PRO A C 1
ATOM 754 O O . PRO A 1 97 ? 18.641 1.872 -4.984 1.00 82.44 97 PRO A O 1
ATOM 757 N N . ILE A 1 98 ? 17.810 1.413 -2.951 1.00 75.75 98 ILE A N 1
ATOM 758 C CA . ILE A 1 98 ? 17.528 2.807 -2.610 1.00 75.75 98 ILE A CA 1
ATOM 759 C C . ILE A 1 98 ? 18.829 3.436 -2.129 1.00 75.75 98 ILE A C 1
ATOM 761 O O . ILE A 1 98 ? 19.361 3.027 -1.101 1.00 75.75 98 ILE A O 1
ATOM 765 N N . THR A 1 99 ? 19.378 4.415 -2.836 1.00 67.50 99 THR A N 1
ATOM 766 C CA . THR A 1 99 ? 20.592 5.094 -2.373 1.00 67.50 99 THR A CA 1
ATOM 767 C C . THR A 1 99 ? 20.199 6.238 -1.443 1.00 67.50 99 THR A C 1
ATOM 769 O O . THR A 1 99 ? 19.334 7.054 -1.744 1.00 67.50 99 THR A O 1
ATOM 772 N N . SER A 1 100 ? 20.818 6.300 -0.266 1.00 56.75 100 SER A N 1
ATOM 773 C CA . SER A 1 100 ? 20.493 7.265 0.793 1.00 56.75 100 SER A CA 1
ATOM 774 C C . SER A 1 100 ? 20.918 8.715 0.500 1.00 56.75 100 SER A C 1
ATOM 776 O O . SER A 1 100 ? 20.908 9.544 1.410 1.00 56.75 100 SER A O 1
ATOM 778 N N . ASP A 1 101 ? 21.267 9.056 -0.741 1.00 48.88 101 ASP A N 1
ATOM 779 C CA . ASP A 1 101 ? 21.746 10.398 -1.108 1.00 48.88 101 ASP A CA 1
ATOM 780 C C . ASP A 1 101 ? 20.651 11.475 -1.008 1.00 48.88 101 ASP A C 1
ATOM 782 O O . ASP A 1 101 ? 20.935 12.669 -1.033 1.00 48.88 101 ASP A O 1
ATOM 786 N N . THR A 1 102 ? 19.391 11.083 -0.809 1.00 44.84 102 THR A N 1
ATOM 787 C CA . THR A 1 102 ? 18.270 12.009 -0.587 1.00 44.84 102 THR A CA 1
ATOM 788 C C . THR A 1 102 ? 18.170 12.541 0.849 1.00 44.84 102 THR A C 1
ATOM 790 O O . THR A 1 102 ? 17.332 13.403 1.117 1.00 44.84 102 THR A O 1
ATOM 793 N N . HIS A 1 103 ? 19.031 12.103 1.777 1.00 40.38 103 HIS A N 1
ATOM 794 C CA . HIS A 1 103 ? 19.087 12.616 3.153 1.00 40.38 103 HIS A CA 1
ATOM 795 C C . HIS A 1 103 ? 20.526 12.795 3.663 1.00 40.38 103 HIS A C 1
ATOM 797 O O . HIS A 1 103 ? 20.951 12.098 4.588 1.00 40.38 103 HIS A O 1
ATOM 803 N N . ARG A 1 104 ? 21.271 13.773 3.129 1.00 33.72 104 ARG A N 1
ATOM 804 C CA . ARG A 1 104 ? 22.235 14.546 3.938 1.00 33.72 104 ARG A CA 1
ATOM 805 C C . ARG A 1 104 ? 22.843 15.720 3.181 1.00 33.72 104 ARG A C 1
ATOM 807 O O . ARG A 1 104 ? 23.381 15.563 2.093 1.00 33.72 104 ARG A O 1
ATOM 814 N N . GLY A 1 105 ? 22.841 16.881 3.833 1.00 32.50 105 GLY A N 1
ATOM 815 C CA . GLY A 1 105 ? 23.931 17.825 3.644 1.00 32.50 105 GLY A CA 1
ATOM 816 C C . GLY A 1 105 ? 25.259 17.131 3.971 1.00 32.50 105 GLY A C 1
ATOM 817 O O . GLY A 1 105 ? 25.397 16.534 5.034 1.00 32.50 105 GLY A O 1
ATOM 818 N N . ASP A 1 106 ? 26.168 17.216 3.009 1.00 34.84 106 ASP A N 1
ATOM 819 C CA . ASP A 1 106 ? 27.623 17.047 3.054 1.00 34.84 106 ASP A CA 1
ATOM 820 C C . ASP A 1 106 ? 28.270 15.695 3.471 1.00 34.84 106 ASP A C 1
ATOM 822 O O . ASP A 1 106 ? 28.315 15.288 4.630 1.00 34.84 106 ASP A O 1
ATOM 826 N N . ALA A 1 107 ? 28.813 15.066 2.420 1.00 44.31 107 ALA A N 1
ATOM 827 C CA . ALA A 1 107 ? 30.062 14.325 2.199 1.00 44.31 107 ALA A CA 1
ATOM 828 C C . ALA A 1 107 ? 30.591 13.168 3.090 1.00 44.31 107 ALA A C 1
ATOM 830 O O . ALA A 1 107 ? 30.872 13.275 4.280 1.00 44.31 107 ALA A O 1
ATOM 831 N N . THR A 1 108 ? 30.996 12.120 2.348 1.00 40.31 108 THR A N 1
ATOM 832 C CA . THR A 1 108 ? 32.073 11.129 2.588 1.00 40.31 108 THR A CA 1
ATOM 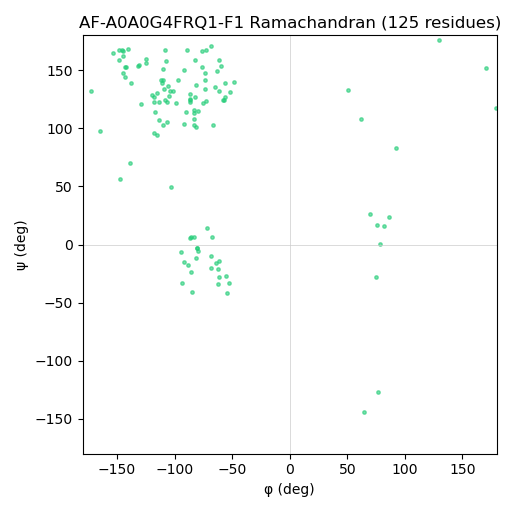833 C C . THR A 1 108 ? 31.756 9.798 3.303 1.00 40.31 108 THR A C 1
ATOM 835 O O . THR A 1 108 ? 32.093 9.608 4.466 1.00 40.31 108 THR A O 1
ATOM 838 N N . ARG A 1 109 ? 31.253 8.794 2.554 1.00 35.62 109 ARG A N 1
ATOM 839 C CA . ARG A 1 109 ? 31.803 7.406 2.442 1.00 35.62 109 ARG A CA 1
ATOM 840 C C . ARG A 1 109 ? 30.849 6.456 1.689 1.00 35.62 109 ARG A C 1
ATOM 842 O O . ARG A 1 109 ? 29.641 6.638 1.779 1.00 35.62 109 ARG A O 1
ATOM 849 N N . PRO A 1 110 ? 31.357 5.407 1.007 1.00 44.00 110 PRO A N 1
ATOM 850 C CA . PRO A 1 110 ? 30.511 4.444 0.314 1.00 44.00 110 PRO A CA 1
ATOM 851 C C . PRO A 1 110 ? 30.014 3.381 1.305 1.00 44.00 110 PRO A C 1
ATOM 853 O O . PRO A 1 110 ? 30.816 2.622 1.853 1.00 44.00 110 PRO A O 1
ATOM 856 N N . SER A 1 111 ? 28.704 3.302 1.540 1.00 40.06 111 SER A N 1
ATOM 857 C CA . SER A 1 111 ? 28.092 2.177 2.257 1.00 40.06 111 SER A CA 1
ATOM 858 C C . SER A 1 111 ? 27.368 1.260 1.277 1.00 40.06 111 SER A C 1
ATOM 860 O O . SER A 1 111 ? 26.563 1.712 0.466 1.00 40.06 111 SER A O 1
ATOM 862 N N . ARG A 1 112 ? 27.698 -0.033 1.358 1.00 37.09 112 ARG A N 1
ATOM 863 C CA . ARG A 1 112 ? 27.096 -1.134 0.600 1.00 37.09 112 ARG A CA 1
ATOM 864 C C . ARG A 1 112 ? 25.564 -1.086 0.647 1.00 37.09 112 ARG A C 1
ATOM 866 O O . ARG A 1 112 ? 24.975 -0.799 1.684 1.00 37.09 112 ARG A O 1
ATOM 873 N N . ALA A 1 113 ? 24.979 -1.379 -0.507 1.00 39.22 113 ALA A N 1
ATOM 874 C CA . ALA A 1 113 ? 23.556 -1.424 -0.785 1.00 39.22 113 ALA A CA 1
ATOM 875 C C . ALA A 1 113 ? 22.861 -2.564 -0.026 1.00 39.22 113 ALA A C 1
ATOM 877 O O . ALA A 1 113 ? 22.948 -3.700 -0.464 1.00 39.22 113 ALA A O 1
ATOM 878 N N . ASP A 1 114 ? 22.164 -2.235 1.062 1.00 36.72 114 ASP A N 1
ATOM 879 C CA . ASP A 1 114 ? 21.138 -3.067 1.712 1.00 36.72 114 ASP A CA 1
ATOM 880 C C . ASP A 1 114 ? 20.071 -2.134 2.319 1.00 36.72 114 ASP A C 1
ATOM 882 O O . ASP A 1 114 ? 19.843 -2.078 3.526 1.00 36.72 114 ASP A O 1
ATOM 886 N N . SER A 1 115 ? 19.473 -1.286 1.488 1.00 40.84 115 SER A N 1
ATOM 887 C CA . SER A 1 115 ? 18.552 -0.233 1.926 1.00 40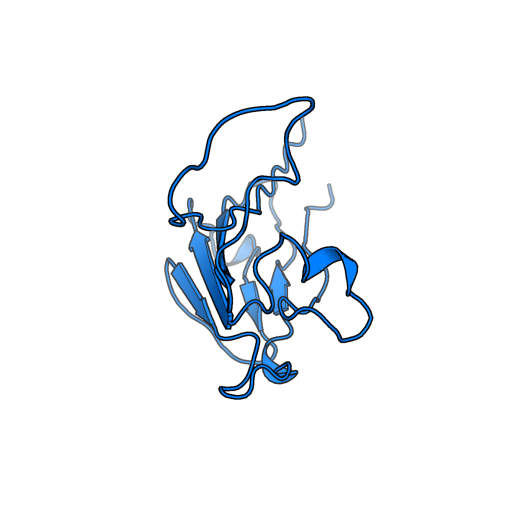.84 115 SER A CA 1
ATOM 888 C C . SER A 1 115 ? 17.125 -0.560 1.494 1.00 40.84 115 SER A C 1
ATOM 890 O O . SER A 1 115 ? 16.739 -0.377 0.339 1.00 40.84 115 SER A O 1
ATOM 892 N N . PHE A 1 116 ? 16.332 -1.036 2.456 1.00 37.78 116 PHE A N 1
ATOM 893 C CA . PHE A 1 116 ? 14.877 -1.108 2.356 1.00 37.78 116 PHE A CA 1
ATOM 894 C C . PHE A 1 116 ? 14.282 0.296 2.490 1.00 37.78 116 PHE A C 1
ATOM 896 O O . PHE A 1 116 ? 14.649 1.062 3.383 1.00 37.78 116 PHE A O 1
ATOM 903 N N . GLY A 1 117 ? 13.344 0.636 1.611 1.00 40.69 117 GLY A N 1
ATOM 904 C CA . GLY A 1 117 ? 12.639 1.911 1.645 1.00 40.69 117 GLY A CA 1
ATOM 905 C C . GLY A 1 117 ? 11.520 1.850 2.661 1.00 40.69 117 GLY A C 1
ATOM 906 O O . GLY A 1 117 ? 10.468 1.286 2.374 1.00 40.69 117 GLY A O 1
ATOM 907 N N . CYS A 1 118 ? 11.741 2.428 3.837 1.00 37.16 118 CYS A N 1
ATOM 908 C CA . CYS A 1 118 ? 10.704 2.563 4.851 1.00 37.16 118 CYS A CA 1
ATOM 909 C C . CYS A 1 118 ? 9.832 3.786 4.547 1.00 37.16 118 CYS A C 1
ATOM 911 O O . CYS A 1 118 ? 10.339 4.899 4.408 1.00 37.16 118 CYS A O 1
ATOM 913 N N . GLY A 1 119 ? 8.517 3.592 4.484 1.00 44.88 119 GLY A N 1
ATOM 914 C CA . GLY A 1 119 ? 7.568 4.694 4.476 1.00 44.88 119 GLY A CA 1
ATOM 915 C C . GLY A 1 119 ? 6.150 4.224 4.763 1.00 44.88 119 GLY A C 1
ATOM 916 O O . GLY A 1 119 ? 5.463 3.781 3.858 1.00 44.88 119 GLY A O 1
ATOM 917 N N . ALA A 1 120 ? 5.718 4.360 6.016 1.00 36.84 120 ALA A N 1
ATOM 918 C CA . ALA A 1 120 ? 4.371 4.783 6.412 1.00 36.84 120 ALA A CA 1
ATOM 919 C C . ALA A 1 120 ? 4.285 4.783 7.946 1.00 36.84 120 ALA A C 1
ATOM 921 O O . ALA A 1 120 ? 4.388 3.731 8.573 1.00 36.84 120 ALA A O 1
ATOM 922 N N . ILE A 1 121 ? 4.058 5.959 8.537 1.00 36.84 121 ILE A N 1
ATOM 923 C CA . ILE A 1 121 ? 3.428 6.091 9.853 1.00 36.84 121 ILE A CA 1
ATOM 924 C C . ILE A 1 121 ? 2.093 6.777 9.575 1.00 36.84 121 ILE A C 1
ATOM 926 O O . ILE A 1 121 ? 2.069 7.966 9.264 1.00 36.84 121 ILE A O 1
ATOM 930 N N . VAL A 1 122 ? 0.987 6.040 9.664 1.00 40.06 122 VAL A N 1
ATOM 931 C CA . VAL A 1 122 ? -0.319 6.674 9.871 1.00 40.06 122 VAL A CA 1
ATOM 932 C C . VAL A 1 122 ? -0.419 6.895 11.373 1.00 40.06 122 VAL A C 1
ATOM 934 O O . VAL A 1 122 ? -0.583 5.944 12.131 1.00 40.06 122 VAL A O 1
ATOM 937 N N . LYS A 1 123 ? -0.200 8.138 11.801 1.00 37.34 123 LYS A N 1
ATOM 938 C CA . LYS A 1 123 ? -0.402 8.578 13.180 1.00 37.34 123 LYS A CA 1
ATOM 939 C C . LYS A 1 123 ? -1.658 9.433 13.184 1.00 37.34 123 LYS A C 1
ATOM 941 O O . LYS A 1 123 ? -1.600 10.567 12.722 1.00 37.34 123 LYS A O 1
ATOM 946 N N . GLY A 1 124 ? -2.747 8.885 13.701 1.00 36.94 124 GLY A N 1
ATOM 947 C CA . GLY A 1 124 ? -3.961 9.640 13.973 1.00 36.94 124 GLY A CA 1
ATOM 948 C C . GLY A 1 124 ? -4.214 9.646 15.467 1.00 36.94 124 GLY A C 1
ATOM 949 O O . GLY A 1 124 ? -4.794 8.693 15.970 1.00 36.94 124 GLY A O 1
ATOM 950 N N . SER A 1 125 ? -3.756 10.687 16.170 1.00 31.08 125 SER A N 1
ATOM 951 C CA . SER A 1 125 ? -4.214 10.982 17.531 1.00 31.08 125 SER A CA 1
ATOM 952 C C . SER A 1 125 ? -5.220 12.123 17.460 1.00 31.08 125 SER A C 1
ATOM 954 O O . SER A 1 125 ? -4.918 13.156 16.857 1.00 31.08 125 SER A O 1
ATOM 956 N N . ILE A 1 126 ? -6.364 11.982 18.120 1.00 31.69 126 ILE A N 1
ATOM 957 C CA . ILE A 1 126 ? -7.224 13.119 18.453 1.00 31.69 126 ILE A CA 1
ATOM 958 C C . ILE A 1 126 ? -7.263 13.185 19.981 1.00 31.69 126 ILE A C 1
ATOM 960 O O . ILE A 1 126 ? -7.746 12.244 20.610 1.00 31.69 126 ILE A O 1
ATOM 964 N N . GLU A 1 127 ? -6.700 14.256 20.549 1.00 31.80 127 GLU A N 1
ATOM 965 C CA . GLU A 1 127 ? -7.039 14.710 21.907 1.00 31.80 127 GLU A CA 1
ATOM 966 C C . GLU A 1 127 ? -8.475 15.250 21.942 1.00 31.80 127 GLU A C 1
ATOM 968 O O . GLU A 1 127 ? -8.870 15.948 20.976 1.00 31.80 127 GLU A O 1
#

Radius of gyration: 16.65 Å; Cα contacts (8 Å, |Δi|>4): 239; chains: 1; bounding box: 50×30×38 Å

Organism: Vitrella brassicaformis (strain CCMP3155) (NCBI:txid1169540)

Sequence (127 aa):
MAGEYQAPHEDARGDLQEWGREGGGGQRLVQLICYLNSLHEHQGGETAFLHSALGSALVFFPTFRDGKMDPRMRHCGQKVCGGVEKWIVGTWLCEQPITSDTHRGDATRPSRADSFGCGAIVKGSIE

Mean predicted aligned error: 11.16 Å

pLDDT: mean 71.61, std 20.95, range [31.08, 94.5]

Nearest PDB structures (foldseek):
  6hn5-assembly1_E  TM=3.435E-01  e=2.992E+00  Homo sapiens
  8xkr-assembly1_B  TM=2.863E-01  e=4.195E+00  Homo sapiens
  7qid-assembly1_C  TM=2.919E-01  e=8.246E+00  Homo sapiens
  5kqv-assembly1_F  TM=1.821E-01  e=7.368E+00  Homo sapiens

Foldseek 3Di:
DWFDKWDWDFQWDDPPPPVCCVLVFHTFFKKKKAWPDDDDPVQAFDWDFVDDDDDRMDMDTQDDPVSHGDPSRGIMGDGTDDQDDTFMWMWTDHNGFRHPPVDDDDDDDDDDGPDTDTDDGPDDDDD

Solvent-accessible surface area (backbone atoms only — not comparable to full-atom values): 7859 Å² total; per-residue (Å²): 135,87,56,61,65,41,74,78,45,67,75,30,70,57,91,88,44,59,80,50,30,63,53,57,7,47,46,37,47,32,41,39,38,37,54,75,60,88,73,58,87,88,26,50,49,47,74,46,46,87,55,93,80,80,79,68,50,48,78,51,52,24,23,45,97,85,67,46,69,34,79,75,54,38,29,28,37,40,52,28,37,89,91,64,76,74,44,50,46,35,40,41,46,47,75,36,68,37,47,71,77,89,74,63,89,81,89,93,79,94,75,83,87,82,46,76,53,76,66,52,79,66,82,76,82,82,134